Protein AF-A0A381S5Q5-F1 (afdb_monomer_lite)

Radius of gyration: 16.27 Å; chains: 1; bounding box: 32×25×40 Å

Sequence (62 aa):
VTRDIEKAVNWSFGNYIFNCDWDIMASTTKARQHGFESFEDSEHMFSRILTEMAETRMVPPL

pLDDT: mean 91.44, std 10.59, range [51.28, 98.31]

Secondary structure (DSSP, 8-state):
--TTHHHH--HHHHHHHHT-SS------HHHHHTT------HHHHHHHHHHHHHHTTSS---

Foldseek 3Di:
DDPCVVVVDDPVVVVCVVPDPDDDDDDCVVVVVVPNPDDDDVVVVVVVVLVVCCVVVVDPDD

Organism: NCBI:txid408172

Structure (mmCIF, N/CA/C/O backbone):
data_AF-A0A381S5Q5-F1
#
_entry.id   AF-A0A381S5Q5-F1
#
loop_
_atom_site.group_PDB
_atom_site.id
_atom_site.type_symbol
_atom_site.label_atom_id
_atom_site.label_alt_id
_atom_site.label_comp_id
_atom_site.label_asym_id
_atom_site.label_entity_id
_atom_site.label_seq_id
_atom_site.pdbx_PDB_ins_code
_atom_site.Cartn_x
_atom_site.Cartn_y
_atom_site.Cartn_z
_atom_site.occupancy
_atom_site.B_iso_or_equiv
_atom_site.auth_seq_id
_atom_site.auth_comp_id
_atom_site.auth_asym_id
_atom_site.auth_atom_id
_atom_site.pdbx_PDB_model_num
ATOM 1 N N . VAL A 1 1 ? -14.920 5.077 22.910 1.00 51.28 1 VAL A N 1
ATOM 2 C CA . VAL A 1 1 ? -14.102 4.341 21.922 1.00 51.28 1 VAL A CA 1
ATOM 3 C C . VAL A 1 1 ? -14.197 2.871 22.279 1.00 51.28 1 VAL A C 1
ATOM 5 O O . VAL A 1 1 ? -13.869 2.508 23.403 1.00 51.28 1 VAL A O 1
ATOM 8 N N . THR A 1 2 ? -14.838 2.069 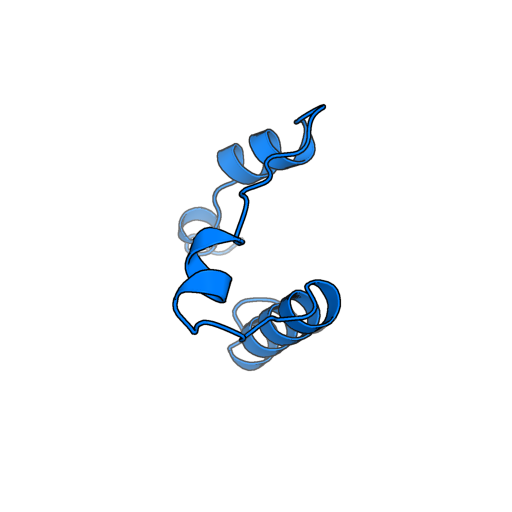21.433 1.00 51.53 2 THR A N 1
ATOM 9 C CA . THR A 1 2 ? -15.138 0.659 21.714 1.00 51.53 2 THR A CA 1
ATOM 10 C C . THR A 1 2 ? -13.837 -0.128 21.858 1.00 51.53 2 THR A C 1
ATOM 12 O O . THR A 1 2 ? -12.936 -0.005 21.035 1.00 51.53 2 THR A O 1
ATOM 15 N N . ARG A 1 3 ? -13.748 -0.947 22.912 1.00 54.25 3 ARG A N 1
ATOM 16 C CA . ARG A 1 3 ? -12.593 -1.789 23.293 1.00 54.25 3 ARG A CA 1
ATOM 17 C C . ARG A 1 3 ? -12.048 -2.707 22.179 1.00 54.25 3 ARG A C 1
ATOM 19 O O . ARG A 1 3 ? -11.011 -3.330 22.384 1.00 54.25 3 ARG A O 1
ATOM 26 N N . ASP A 1 4 ? -12.739 -2.808 21.047 1.00 71.25 4 ASP A N 1
ATOM 27 C CA . ASP A 1 4 ? -12.390 -3.684 19.930 1.00 71.25 4 ASP A CA 1
ATOM 28 C C . ASP A 1 4 ? -11.620 -2.990 18.795 1.00 71.25 4 ASP A C 1
ATOM 30 O O . ASP A 1 4 ? -10.866 -3.673 18.108 1.00 71.25 4 ASP A O 1
ATOM 34 N N . ILE A 1 5 ? -11.690 -1.657 18.638 1.00 75.25 5 ILE A N 1
ATOM 35 C CA . ILE A 1 5 ? -10.860 -0.952 17.634 1.00 75.25 5 ILE A CA 1
ATOM 36 C C . ILE A 1 5 ? -9.376 -1.055 17.995 1.00 75.25 5 ILE A C 1
ATOM 38 O O . ILE A 1 5 ? -8.553 -1.335 17.133 1.00 75.25 5 ILE A O 1
ATOM 42 N N . GLU A 1 6 ? -9.030 -0.929 19.276 1.00 84.00 6 GLU A N 1
ATOM 43 C CA . GLU A 1 6 ? -7.635 -1.043 19.730 1.00 84.00 6 GLU A CA 1
ATOM 44 C C . GLU A 1 6 ? -7.019 -2.426 19.460 1.00 84.00 6 GLU A C 1
ATOM 46 O O . GLU A 1 6 ? -5.803 -2.557 19.401 1.00 84.00 6 GLU A O 1
ATOM 51 N N . LYS A 1 7 ? -7.838 -3.472 19.271 1.00 85.75 7 LYS A N 1
ATOM 52 C CA . LYS A 1 7 ? -7.350 -4.791 18.832 1.00 85.75 7 LYS A CA 1
ATOM 53 C C . LYS A 1 7 ? -7.150 -4.871 17.319 1.00 85.75 7 LYS A C 1
ATOM 55 O O . LYS A 1 7 ? -6.378 -5.705 16.859 1.0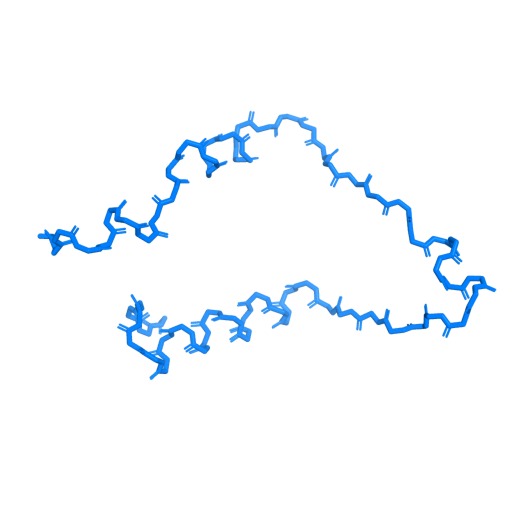0 85.75 7 LYS A O 1
ATOM 60 N N . ALA A 1 8 ? -7.880 -4.057 16.559 1.00 84.56 8 ALA A N 1
ATOM 61 C CA . ALA A 1 8 ? -7.817 -4.010 15.103 1.00 84.56 8 ALA A CA 1
ATOM 62 C C . ALA A 1 8 ? -6.718 -3.066 14.588 1.00 84.56 8 ALA A C 1
ATOM 64 O O . ALA A 1 8 ? -6.309 -3.180 13.435 1.00 84.56 8 ALA A O 1
ATOM 65 N N . VAL A 1 9 ? -6.233 -2.141 15.422 1.00 90.94 9 VAL A N 1
ATOM 66 C CA . VAL A 1 9 ? -5.278 -1.105 15.020 1.00 90.94 9 VAL A CA 1
ATOM 67 C C . VAL A 1 9 ? -3.881 -1.384 15.568 1.00 90.94 9 VAL A C 1
ATOM 69 O O . VAL A 1 9 ? -3.697 -1.679 16.745 1.00 90.94 9 VAL A O 1
ATOM 72 N N . ASN A 1 10 ? -2.868 -1.220 14.715 1.00 93.44 10 ASN A N 1
ATOM 73 C CA . ASN A 1 10 ? -1.465 -1.232 15.115 1.00 93.44 10 ASN A CA 1
ATOM 74 C C . ASN A 1 10 ? -0.837 0.157 14.926 1.00 93.44 10 ASN A C 1
ATOM 76 O O . ASN A 1 10 ? -0.234 0.455 13.894 1.00 93.44 10 ASN A O 1
ATOM 80 N N . TRP A 1 11 ? -0.952 0.998 15.956 1.00 92.94 11 TRP A N 1
ATOM 81 C CA . TRP A 1 11 ? -0.397 2.355 15.950 1.00 92.94 11 TRP A CA 1
ATOM 82 C C . TRP A 1 11 ? 1.125 2.382 15.798 1.00 92.94 11 TRP A C 1
ATOM 84 O O . TRP A 1 11 ? 1.664 3.254 15.122 1.00 92.94 11 TRP A O 1
ATOM 94 N N . SER A 1 12 ? 1.827 1.410 16.390 1.00 95.00 12 SER A N 1
ATOM 95 C CA . SER A 1 12 ? 3.290 1.345 16.309 1.00 95.00 12 SER A CA 1
ATOM 96 C C . SER A 1 12 ? 3.782 1.115 14.879 1.00 95.00 12 SER A C 1
ATOM 98 O O . SER A 1 12 ? 4.756 1.733 14.458 1.00 95.00 12 SER A O 1
ATOM 100 N N . PHE A 1 13 ? 3.062 0.297 14.107 1.00 94.38 13 PHE A N 1
ATOM 101 C CA . PHE A 1 13 ? 3.365 0.061 12.701 1.00 94.38 13 PHE A CA 1
ATOM 102 C C . PHE A 1 13 ? 3.083 1.297 11.844 1.00 94.38 13 PHE A C 1
ATOM 104 O O . PHE A 1 13 ? 3.943 1.698 11.067 1.00 94.38 13 PHE A O 1
ATOM 111 N N . GLY A 1 14 ? 1.926 1.943 12.031 1.00 94.19 14 GLY A N 1
ATOM 112 C CA . GLY A 1 14 ? 1.615 3.198 11.339 1.00 94.19 14 GLY A CA 1
ATOM 113 C C . GLY A 1 14 ? 2.677 4.269 11.600 1.00 94.19 14 GLY A C 1
ATOM 114 O O . GLY A 1 14 ? 3.199 4.859 10.660 1.00 94.19 14 GLY A O 1
ATOM 115 N N . ASN A 1 15 ? 3.078 4.447 12.861 1.00 95.75 15 ASN A N 1
ATOM 116 C CA . ASN A 1 15 ? 4.146 5.378 13.222 1.00 95.75 15 ASN A CA 1
ATOM 117 C C . ASN A 1 15 ? 5.476 5.033 12.547 1.00 95.75 15 ASN A C 1
ATOM 119 O O . ASN A 1 15 ? 6.164 5.941 12.097 1.00 95.75 15 ASN A O 1
ATOM 123 N N . TYR A 1 16 ? 5.843 3.754 12.461 1.00 94.69 16 TYR A N 1
ATOM 124 C CA . TYR A 1 16 ? 7.061 3.347 11.762 1.00 94.69 16 TYR A CA 1
ATOM 125 C C . TYR A 1 16 ? 7.013 3.703 10.270 1.00 94.69 16 TYR A C 1
ATOM 127 O O . TYR A 1 16 ? 7.952 4.311 9.767 1.00 94.69 16 TYR A O 1
ATOM 135 N N . ILE A 1 17 ? 5.913 3.377 9.581 1.00 94.94 17 ILE A N 1
ATOM 136 C CA . ILE A 1 17 ? 5.760 3.643 8.143 1.00 94.94 17 ILE A CA 1
ATOM 137 C C . ILE A 1 17 ? 5.743 5.149 7.851 1.00 94.94 17 ILE A C 1
ATOM 139 O O . ILE A 1 17 ? 6.441 5.595 6.948 1.00 94.94 17 ILE A O 1
ATOM 143 N N . PHE A 1 18 ? 4.997 5.947 8.623 1.00 94.06 18 PHE A N 1
ATOM 144 C CA . PHE A 1 18 ? 4.862 7.387 8.366 1.00 94.06 18 PHE A CA 1
ATOM 145 C C . PHE A 1 18 ? 6.057 8.236 8.818 1.00 94.06 18 PHE A C 1
ATOM 147 O O . PHE A 1 18 ? 6.185 9.366 8.359 1.00 94.06 18 PHE A O 1
ATOM 154 N N . ASN A 1 19 ? 6.922 7.725 9.701 1.00 95.56 19 ASN A N 1
ATOM 155 C CA . ASN A 1 19 ? 8.169 8.398 10.096 1.00 95.56 19 ASN A CA 1
ATOM 156 C C . ASN A 1 19 ? 9.403 7.802 9.396 1.00 95.56 19 ASN A C 1
ATOM 158 O O . ASN A 1 19 ? 10.528 8.019 9.841 1.00 95.56 19 ASN A O 1
ATOM 162 N N . CYS A 1 20 ? 9.207 6.997 8.352 1.00 94.56 20 CYS A N 1
ATOM 163 C CA . CYS A 1 20 ? 10.306 6.466 7.564 1.00 94.56 20 CYS A CA 1
ATOM 164 C C . CYS A 1 20 ? 10.762 7.523 6.553 1.00 94.56 20 CYS A C 1
ATOM 166 O O . CYS A 1 20 ? 9.975 7.955 5.717 1.00 94.56 20 CYS A O 1
ATOM 168 N N . ASP A 1 21 ? 12.039 7.901 6.598 1.00 95.75 21 ASP A N 1
ATOM 169 C CA . ASP A 1 21 ? 12.622 8.871 5.656 1.00 95.75 21 ASP A CA 1
ATOM 170 C C . ASP A 1 21 ? 13.074 8.221 4.333 1.00 95.75 21 ASP A C 1
ATOM 172 O O . ASP A 1 21 ? 13.767 8.838 3.521 1.00 95.75 21 ASP A O 1
ATOM 176 N N . TRP A 1 22 ? 12.739 6.947 4.125 1.00 93.50 22 TRP A N 1
ATOM 177 C CA . TRP A 1 22 ? 13.114 6.179 2.944 1.00 93.50 22 TRP A CA 1
ATOM 178 C C . TRP A 1 22 ? 11.980 5.272 2.479 1.00 93.50 22 TRP A C 1
ATOM 180 O O . TRP A 1 22 ? 11.174 4.781 3.271 1.00 93.50 22 TRP A O 1
ATOM 190 N N . ASP A 1 23 ? 11.984 4.977 1.182 1.00 92.12 23 ASP A N 1
ATOM 191 C CA . ASP A 1 23 ? 11.023 4.060 0.584 1.00 92.12 23 ASP A CA 1
ATOM 192 C C . ASP A 1 23 ? 11.440 2.597 0.778 1.00 92.12 23 ASP A C 1
ATOM 194 O O . ASP A 1 23 ? 12.606 2.219 0.618 1.00 92.12 23 ASP A O 1
ATOM 198 N N . ILE A 1 24 ? 10.458 1.741 1.064 1.00 90.25 24 ILE A N 1
ATOM 199 C CA . ILE A 1 24 ? 10.625 0.285 1.098 1.00 90.25 24 ILE A CA 1
ATOM 200 C C . ILE A 1 24 ? 10.055 -0.284 -0.202 1.00 90.25 24 ILE A C 1
ATOM 202 O O . ILE A 1 24 ? 8.844 -0.435 -0.351 1.00 90.25 24 ILE A O 1
ATOM 206 N N . MET A 1 25 ? 10.940 -0.618 -1.142 1.00 94.38 25 MET A N 1
ATOM 207 C CA . MET A 1 25 ? 10.566 -1.089 -2.479 1.00 94.38 25 MET A CA 1
ATOM 208 C C . MET A 1 25 ? 11.092 -2.500 -2.745 1.00 94.38 25 MET A C 1
ATOM 210 O O . MET A 1 25 ? 12.229 -2.832 -2.413 1.00 94.38 25 MET A O 1
ATOM 214 N N . ALA A 1 26 ? 10.278 -3.326 -3.405 1.00 95.19 26 ALA A N 1
ATOM 215 C CA . ALA A 1 26 ? 10.661 -4.662 -3.849 1.00 95.19 26 ALA A CA 1
ATOM 216 C C . ALA A 1 26 ? 10.572 -4.772 -5.377 1.00 95.19 26 ALA A C 1
ATOM 218 O O . ALA A 1 26 ? 9.580 -4.377 -5.990 1.00 95.19 26 ALA A O 1
ATOM 219 N N . SER A 1 27 ? 11.601 -5.348 -6.004 1.00 96.88 27 SER A N 1
ATOM 220 C CA . SER A 1 27 ? 11.555 -5.651 -7.436 1.00 96.88 27 SER A CA 1
ATOM 221 C C . SER A 1 27 ? 10.621 -6.829 -7.7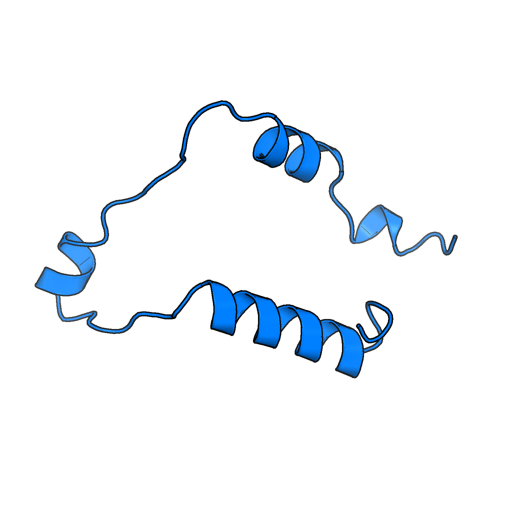08 1.00 96.88 27 SER A C 1
ATOM 223 O O . SER A 1 27 ? 10.745 -7.898 -7.113 1.00 96.88 27 SER A O 1
ATOM 225 N N . THR A 1 28 ? 9.729 -6.656 -8.679 1.00 97.06 28 THR A N 1
ATOM 226 C CA . THR A 1 28 ? 8.809 -7.696 -9.161 1.00 97.06 28 THR A CA 1
ATOM 227 C C . THR A 1 28 ? 9.247 -8.294 -10.502 1.00 97.06 28 THR A C 1
ATOM 229 O O . THR A 1 28 ? 8.511 -9.077 -11.105 1.00 97.06 28 THR A O 1
ATOM 232 N N . THR A 1 29 ? 10.458 -7.970 -10.972 1.00 97.88 29 THR A N 1
ATOM 233 C CA . THR A 1 29 ? 10.989 -8.415 -12.271 1.00 97.88 29 THR A CA 1
ATOM 234 C C . THR A 1 29 ? 10.978 -9.932 -12.400 1.00 97.88 29 THR A C 1
ATOM 236 O O . THR A 1 29 ? 10.524 -10.455 -13.413 1.00 97.88 29 THR A O 1
ATOM 239 N N . LYS A 1 30 ? 11.410 -10.648 -11.355 1.00 98.19 30 LYS A N 1
ATOM 240 C CA . LYS A 1 30 ? 11.419 -12.115 -11.355 1.00 98.19 30 LYS A CA 1
ATOM 241 C C . LYS A 1 30 ? 10.015 -12.685 -11.571 1.00 98.19 30 LYS A C 1
ATOM 243 O O . LYS A 1 30 ? 9.846 -13.578 -12.387 1.00 98.19 30 LYS A O 1
ATOM 248 N N . ALA A 1 31 ? 9.004 -12.157 -10.882 1.00 97.75 31 ALA A N 1
ATOM 249 C CA . ALA A 1 31 ? 7.629 -12.631 -11.032 1.00 97.75 31 ALA A CA 1
ATOM 250 C C . ALA A 1 31 ? 7.130 -12.453 -12.479 1.00 97.75 31 ALA A C 1
ATOM 252 O O . ALA A 1 31 ? 6.622 -13.401 -13.075 1.00 97.75 31 ALA A O 1
ATOM 253 N N . ARG A 1 32 ? 7.388 -11.283 -13.077 1.00 97.00 32 ARG A N 1
ATOM 254 C CA . ARG A 1 32 ? 7.042 -10.981 -14.477 1.00 97.00 32 ARG A CA 1
ATOM 255 C C . ARG A 1 32 ? 7.761 -11.885 -15.475 1.00 97.00 32 ARG A C 1
ATOM 257 O O . ARG A 1 32 ? 7.132 -12.414 -16.383 1.00 97.00 32 ARG A O 1
ATOM 264 N N . GLN A 1 33 ? 9.054 -12.137 -15.269 1.00 98.12 33 GLN A N 1
ATOM 265 C CA . GLN A 1 33 ? 9.833 -13.073 -16.093 1.00 98.12 33 GLN A CA 1
ATOM 266 C C . GLN A 1 33 ? 9.294 -14.509 -16.048 1.00 98.12 33 GLN A C 1
ATOM 268 O O . GLN A 1 33 ? 9.534 -15.280 -16.973 1.00 98.12 33 GLN A O 1
ATOM 273 N N . HIS A 1 34 ? 8.561 -14.865 -14.992 1.00 98.31 34 HIS A N 1
A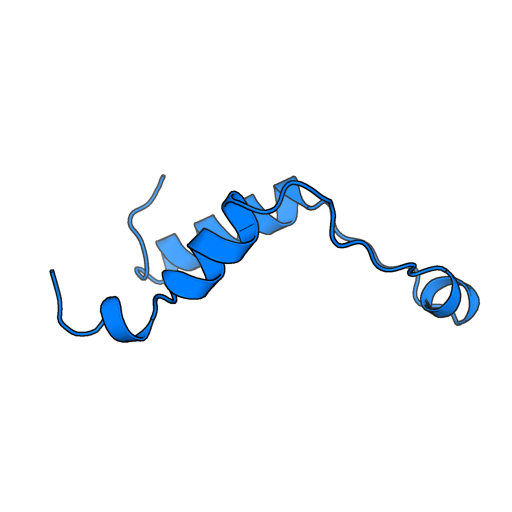TOM 274 C CA . HIS A 1 34 ? 7.935 -16.172 -14.818 1.00 98.31 34 HIS A CA 1
ATOM 275 C C . HIS A 1 34 ? 6.414 -16.154 -15.068 1.00 98.31 34 HIS A C 1
ATOM 277 O O . HIS A 1 34 ? 5.708 -17.042 -14.597 1.00 98.31 34 HIS A O 1
ATOM 283 N N . GLY A 1 35 ? 5.913 -15.172 -15.827 1.00 98.06 35 GLY A N 1
ATOM 284 C CA . GLY A 1 35 ? 4.532 -15.142 -16.325 1.00 98.06 35 GLY A CA 1
ATOM 285 C C . GLY A 1 35 ? 3.503 -14.518 -15.380 1.00 98.06 35 GLY A C 1
ATOM 286 O O . GLY A 1 35 ? 2.309 -14.588 -15.657 1.00 98.06 35 GLY A O 1
ATOM 287 N N . PHE A 1 36 ? 3.926 -13.900 -14.273 1.00 98.00 36 PHE A N 1
ATOM 288 C CA . PHE A 1 36 ? 3.027 -13.114 -13.427 1.00 98.00 36 PHE A CA 1
ATOM 289 C C . PHE A 1 36 ? 2.974 -11.661 -13.915 1.00 98.00 36 PHE A C 1
ATOM 291 O O . PHE A 1 36 ? 3.802 -10.830 -13.536 1.00 98.00 36 PHE A O 1
ATOM 298 N N . GLU A 1 37 ? 2.010 -11.366 -14.785 1.00 96.25 37 GLU A N 1
ATOM 299 C CA . GLU A 1 37 ? 1.862 -10.048 -15.423 1.00 96.25 37 GLU A CA 1
ATOM 300 C C . GLU A 1 37 ? 0.932 -9.095 -14.663 1.00 96.25 37 GLU A C 1
ATOM 302 O O . GLU A 1 37 ? 0.973 -7.885 -14.894 1.00 96.25 37 GLU A O 1
ATOM 307 N N . SER A 1 38 ? 0.125 -9.620 -13.736 1.00 96.31 38 SER A N 1
ATOM 308 C CA . SER A 1 38 ? -0.841 -8.833 -12.975 1.00 96.31 38 SER A CA 1
ATOM 309 C C . SER A 1 38 ? -0.176 -7.688 -12.213 1.00 96.31 38 SER A C 1
ATOM 311 O O . SER A 1 38 ? 0.902 -7.817 -11.621 1.00 96.31 38 SER A O 1
ATOM 313 N N . PHE A 1 39 ? -0.863 -6.556 -12.200 1.00 96.06 39 PHE A N 1
ATOM 314 C CA . PHE A 1 39 ? -0.523 -5.392 -11.404 1.00 96.06 39 PHE A CA 1
ATOM 315 C C . PHE A 1 39 ? -1.812 -4.729 -10.935 1.00 96.06 39 PHE A C 1
ATOM 317 O O . PHE A 1 39 ? -2.877 -4.974 -11.495 1.00 96.06 39 PHE A O 1
ATOM 324 N N . GLU A 1 40 ? -1.686 -3.899 -9.913 1.00 96.25 40 GLU A N 1
ATOM 325 C CA . GLU A 1 40 ? -2.780 -3.103 -9.380 1.00 96.25 40 GLU A CA 1
ATOM 326 C C . GLU A 1 40 ? -2.292 -1.657 -9.297 1.00 96.25 40 GLU A C 1
ATOM 328 O O . GLU A 1 40 ? -1.128 -1.412 -8.960 1.00 96.25 40 GLU A O 1
ATOM 333 N N . ASP A 1 41 ? -3.168 -0.714 -9.624 1.00 97.81 41 ASP A N 1
ATOM 334 C CA . ASP A 1 41 ? -2.934 0.693 -9.328 1.00 97.81 41 ASP A CA 1
ATOM 335 C C . ASP A 1 41 ? -3.121 0.926 -7.821 1.00 97.81 41 ASP A C 1
ATOM 337 O O . ASP A 1 41 ? -4.163 0.589 -7.256 1.00 97.81 41 ASP A O 1
ATOM 341 N N . SER A 1 42 ? -2.102 1.466 -7.151 1.00 96.56 42 SER A N 1
ATOM 342 C CA . SER A 1 42 ? -2.124 1.609 -5.692 1.00 96.56 42 SER A CA 1
ATOM 343 C C . SER A 1 42 ? -3.226 2.549 -5.203 1.00 96.56 42 SER A C 1
ATOM 345 O O . SER A 1 42 ? -3.805 2.291 -4.150 1.00 96.56 42 SER A O 1
ATOM 347 N N . GLU A 1 43 ? -3.534 3.622 -5.935 1.00 97.06 43 GLU A N 1
ATOM 348 C CA . GLU A 1 43 ? -4.591 4.561 -5.550 1.00 97.06 43 GLU A CA 1
ATOM 349 C C . GLU A 1 43 ? -5.954 3.871 -5.637 1.00 97.06 43 GLU A C 1
ATOM 351 O O . GLU A 1 43 ? -6.698 3.847 -4.653 1.00 97.06 43 GLU A O 1
ATOM 356 N N . HIS A 1 44 ? -6.221 3.188 -6.754 1.00 97.44 44 HIS A N 1
ATOM 357 C CA . HIS A 1 44 ? -7.418 2.367 -6.921 1.00 97.44 44 HIS A CA 1
ATOM 358 C C . HIS A 1 44 ? -7.538 1.286 -5.835 1.00 97.44 44 HIS A C 1
ATOM 360 O O . HIS A 1 44 ? -8.607 1.115 -5.243 1.00 97.44 44 HIS A O 1
ATOM 366 N N . MET A 1 45 ? -6.439 0.589 -5.523 1.00 97.75 45 MET A N 1
ATOM 367 C CA . MET A 1 45 ? -6.390 -0.420 -4.465 1.00 97.75 45 MET A CA 1
ATOM 368 C C . MET A 1 45 ? -6.813 0.163 -3.115 1.00 97.75 45 MET A C 1
ATOM 370 O O . MET A 1 45 ? -7.651 -0.430 -2.433 1.00 97.75 45 MET A O 1
ATOM 374 N N . PHE A 1 46 ? -6.250 1.309 -2.718 1.00 96.44 46 PHE A N 1
ATOM 375 C CA . PHE A 1 46 ? -6.583 1.946 -1.446 1.00 96.44 46 PHE A CA 1
ATOM 376 C C . PHE A 1 46 ? -8.030 2.445 -1.423 1.00 96.44 46 PHE A C 1
ATOM 378 O O . PHE A 1 46 ? -8.724 2.190 -0.440 1.00 96.44 46 PHE A O 1
ATOM 385 N N . SER A 1 47 ? -8.524 3.074 -2.496 1.00 96.00 47 SER A N 1
ATOM 386 C CA . SER A 1 47 ? -9.932 3.483 -2.596 1.00 96.00 47 SER A CA 1
ATOM 387 C C . SER A 1 47 ? -10.881 2.296 -2.448 1.00 96.00 47 SER A C 1
ATOM 389 O O . SER A 1 47 ? -11.859 2.378 -1.700 1.00 96.00 47 SER A O 1
ATOM 391 N N . ARG A 1 48 ? -10.574 1.172 -3.104 1.00 96.94 48 ARG A N 1
ATOM 392 C CA . ARG A 1 48 ? -11.356 -0.061 -2.992 1.00 96.94 48 ARG A CA 1
ATOM 393 C C . ARG A 1 48 ? -11.344 -0.606 -1.563 1.00 96.94 48 ARG A C 1
ATOM 395 O O . ARG A 1 48 ? -12.411 -0.845 -1.012 1.00 96.94 48 ARG A O 1
ATOM 402 N N . ILE A 1 49 ? -10.171 -0.742 -0.939 1.00 96.31 49 ILE A N 1
ATOM 403 C CA . ILE A 1 49 ? -10.047 -1.255 0.438 1.00 96.31 49 ILE A CA 1
ATOM 404 C C . ILE A 1 49 ? -10.814 -0.370 1.430 1.00 96.31 49 ILE A C 1
ATOM 406 O O . ILE A 1 49 ? -11.563 -0.883 2.257 1.00 96.31 49 ILE A O 1
ATOM 410 N N . LEU A 1 50 ? -10.669 0.956 1.347 1.00 95.50 50 LEU A N 1
ATOM 411 C CA . LEU A 1 50 ? -11.374 1.883 2.238 1.00 95.50 50 LEU A CA 1
ATOM 412 C C . LEU A 1 50 ? -12.896 1.810 2.049 1.00 95.50 50 LEU A C 1
ATOM 414 O O . LEU A 1 50 ? -13.636 1.847 3.032 1.00 95.50 50 LEU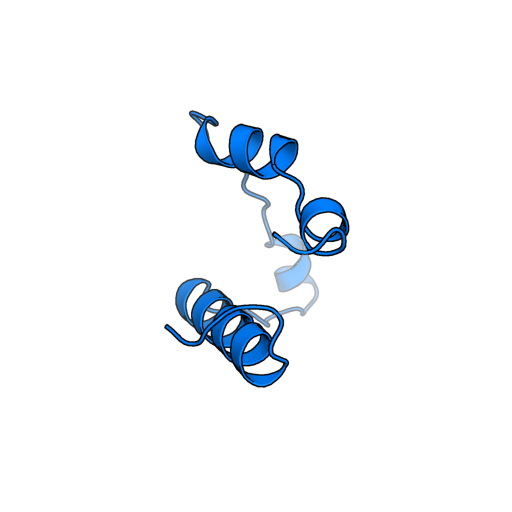 A O 1
ATOM 418 N N . THR A 1 51 ? -13.356 1.641 0.807 1.00 96.69 51 THR A N 1
ATOM 419 C CA . THR A 1 51 ? -14.778 1.434 0.492 1.00 96.69 51 THR A CA 1
ATOM 420 C C . THR A 1 51 ? -15.293 0.130 1.101 1.00 96.69 51 THR A C 1
ATOM 422 O O . THR A 1 51 ? -16.280 0.152 1.832 1.00 96.69 51 THR A O 1
ATOM 425 N N . GLU A 1 52 ? -14.590 -0.988 0.901 1.00 96.44 52 GLU A N 1
ATOM 426 C CA . GLU A 1 52 ? -14.939 -2.295 1.481 1.00 96.44 52 GLU A CA 1
ATOM 427 C C . GLU A 1 52 ? -15.000 -2.234 3.024 1.00 96.44 52 GLU A C 1
ATOM 429 O O . GLU A 1 52 ? -15.898 -2.800 3.657 1.00 96.44 52 GLU A O 1
ATOM 434 N N . MET A 1 53 ? -14.081 -1.500 3.661 1.00 93.75 53 MET A N 1
ATOM 435 C CA . MET A 1 53 ? -14.086 -1.292 5.115 1.00 93.75 53 MET A CA 1
ATOM 436 C C . MET A 1 53 ? -15.298 -0.475 5.589 1.00 93.75 53 MET A C 1
ATOM 438 O O . MET A 1 53 ? -15.842 -0.749 6.664 1.00 93.75 53 MET A O 1
ATOM 442 N N . ALA A 1 54 ? -15.738 0.513 4.808 1.00 94.56 54 ALA A N 1
ATOM 443 C CA . ALA A 1 54 ? -16.936 1.292 5.110 1.00 94.56 54 ALA A CA 1
ATOM 444 C C . ALA A 1 54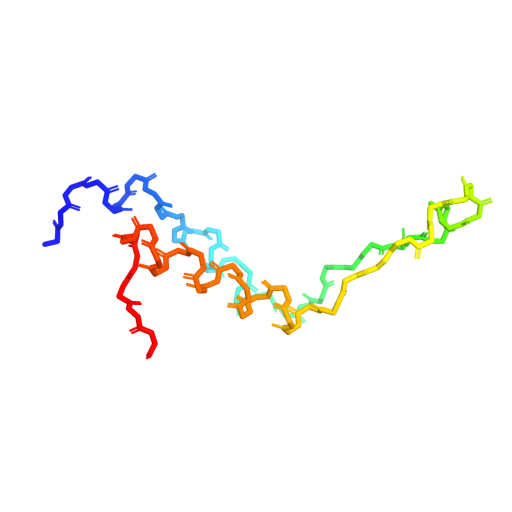 ? -18.216 0.462 4.917 1.00 94.56 54 ALA A C 1
ATOM 446 O O . ALA A 1 54 ? -19.091 0.455 5.786 1.00 94.56 54 ALA A O 1
ATOM 447 N N . GLU A 1 55 ? -18.307 -0.302 3.825 1.00 96.44 55 GLU A N 1
ATOM 448 C CA . GLU A 1 55 ? -19.433 -1.198 3.530 1.00 96.44 55 GLU A CA 1
ATOM 449 C C . GLU A 1 55 ? -19.621 -2.260 4.620 1.00 96.44 55 GLU A C 1
ATOM 451 O O . GLU A 1 55 ? -20.745 -2.562 5.032 1.00 96.44 55 GLU A O 1
ATOM 456 N N . THR A 1 56 ? -18.513 -2.774 5.157 1.00 93.88 56 THR A N 1
ATOM 457 C CA . THR A 1 56 ? -18.505 -3.735 6.268 1.00 93.88 56 THR A CA 1
ATOM 458 C C . THR A 1 56 ? -18.614 -3.085 7.651 1.00 93.88 56 THR A C 1
ATOM 460 O O . THR A 1 56 ? -18.629 -3.790 8.661 1.00 93.88 56 THR A O 1
ATOM 463 N N . ARG A 1 57 ? -18.771 -1.754 7.720 1.00 90.81 57 ARG A N 1
ATOM 464 C CA . ARG A 1 57 ? -18.925 -0.952 8.949 1.00 90.81 57 ARG A CA 1
ATOM 465 C C . ARG A 1 57 ? -17.739 -1.045 9.915 1.00 90.81 57 ARG A C 1
ATOM 467 O O . ARG A 1 57 ? -17.908 -0.826 11.115 1.00 90.81 57 ARG A O 1
ATOM 474 N N . MET A 1 58 ? -16.547 -1.362 9.411 1.00 88.19 58 MET A N 1
ATOM 475 C CA . MET A 1 58 ? -15.311 -1.283 10.194 1.00 88.19 58 MET A CA 1
ATOM 476 C C . MET A 1 58 ? -14.896 0.169 10.441 1.00 88.19 58 MET A C 1
ATOM 478 O O . MET A 1 58 ? -14.403 0.496 11.520 1.00 88.19 58 MET A O 1
ATOM 482 N N . VAL A 1 59 ? -15.121 1.039 9.454 1.00 89.12 59 VAL A N 1
ATOM 483 C CA . VAL A 1 59 ? -14.859 2.483 9.518 1.00 89.12 59 VAL A CA 1
ATOM 484 C C . VAL A 1 59 ? -16.079 3.264 9.017 1.00 89.12 59 VAL A C 1
ATOM 486 O O . VAL A 1 59 ? -16.930 2.688 8.334 1.00 89.12 59 VAL A O 1
ATOM 489 N N . PRO A 1 60 ? -16.217 4.558 9.356 1.00 91.12 60 PRO A N 1
ATOM 490 C CA . PRO A 1 60 ? -17.223 5.414 8.736 1.00 91.12 60 PRO A CA 1
ATOM 491 C C . PRO A 1 60 ? -16.979 5.564 7.224 1.00 91.12 60 PRO A C 1
ATOM 493 O O . PRO A 1 60 ? -15.827 5.494 6.794 1.00 91.12 60 PRO A O 1
ATOM 496 N N . PRO A 1 61 ? -18.030 5.803 6.421 1.00 90.00 61 PRO A N 1
ATOM 497 C CA . PRO A 1 61 ? -17.853 6.206 5.030 1.00 90.00 61 PRO A CA 1
ATOM 498 C C . PRO A 1 61 ? -17.090 7.537 4.944 1.00 90.00 61 PRO A C 1
ATOM 500 O O . PRO A 1 61 ? -17.208 8.372 5.847 1.00 90.00 61 PRO A O 1
ATOM 503 N N . LEU A 1 62 ? -16.306 7.688 3.871 1.00 69.06 62 LEU A N 1
ATOM 504 C CA . LEU A 1 62 ? -15.560 8.910 3.545 1.00 69.06 62 LEU A CA 1
ATOM 505 C C . LEU A 1 62 ? -16.492 10.076 3.189 1.00 69.06 62 LEU A C 1
ATOM 507 O O . LEU A 1 62 ? -17.545 9.822 2.558 1.00 69.06 62 LEU A O 1
#